Protein AF-A0A1G2G195-F1 (afdb_monomer_lite)

Organism: NCBI:txid1802112

Secondary structure (DSSP, 8-state):
----------GGGGGSTT---TT--S----SHHHHHH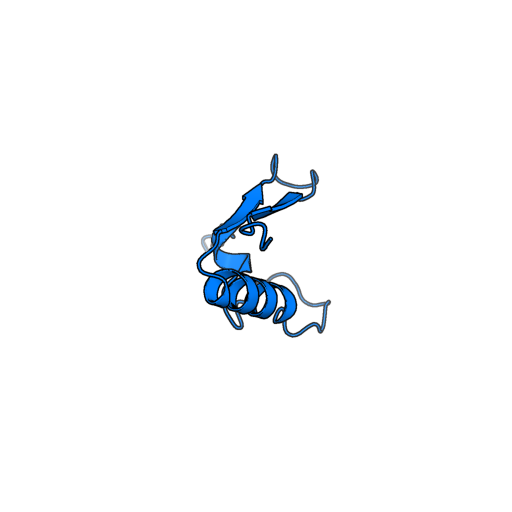HHHHHHTT-EEEEE--STTS--EEEEE-PPP-

Sequence (69 aa):
MLGRRHFEFSITDLYQQFRRDPTMTKNQGTRLVLYISKEIVFAHHDEIWAESEGPGKGSSFFVRLKKTR

Foldseek 3Di:
DDDDPPPPDDQVNLLDQQDDDPPDDDDPDSSCPNVVVVVVLVVQVWDKGKDAPDPPGDIDIDTDHDDDD

InterPro domains:
  IPR003594 Histidine kinase/HSP90-like ATPase domain [PF02518] (14-68)
  IPR036890 Histidine kinase/HSP90-like ATPase superfamily [G3DSA:3.30.565.10] (7-68)
  IPR036890 Histidine kinase/HSP90-like ATPase superfamily [SSF55874] (18-65)

Radius of gyration: 15.17 Å; chains: 1; bounding box: 26×26×62 Å

pLDDT: mean 70.63, std 18.06, range [32.94, 90.12]

Structure (mmCIF, N/CA/C/O backbone):
data_AF-A0A1G2G195-F1
#
_entry.id   AF-A0A1G2G195-F1
#
loop_
_atom_site.group_PDB
_atom_site.id
_atom_site.type_symbol
_atom_site.label_atom_id
_atom_site.label_alt_id
_atom_site.label_comp_id
_atom_site.label_asym_id
_atom_site.label_entity_id
_atom_site.label_seq_id
_atom_site.pdbx_PDB_ins_code
_atom_site.Cartn_x
_atom_site.Cartn_y
_atom_site.Cartn_z
_atom_site.occupancy
_atom_site.B_iso_or_equiv
_atom_site.auth_seq_id
_atom_site.auth_comp_id
_atom_site.auth_asym_id
_atom_site.auth_atom_id
_atom_site.pdbx_PDB_model_num
ATOM 1 N N . MET A 1 1 ? 1.791 -1.483 -40.057 1.00 34.41 1 MET A N 1
ATOM 2 C CA . MET A 1 1 ? 2.293 -0.629 -38.958 1.00 34.41 1 MET A CA 1
ATOM 3 C C . MET A 1 1 ? 1.611 -1.081 -37.673 1.00 34.41 1 MET A C 1
ATOM 5 O O . MET A 1 1 ? 0.423 -0.841 -37.519 1.00 34.41 1 MET A O 1
ATOM 9 N N . LEU A 1 2 ? 2.298 -1.854 -36.825 1.00 34.06 2 LEU A N 1
ATOM 10 C CA . LEU A 1 2 ? 1.701 -2.438 -35.620 1.00 34.06 2 LEU A CA 1
ATOM 11 C C . LEU A 1 2 ? 1.858 -1.440 -34.463 1.00 34.06 2 LEU A C 1
ATOM 13 O O . LEU A 1 2 ? 2.975 -1.188 -34.011 1.00 34.06 2 LEU A O 1
ATOM 17 N N . GLY A 1 3 ? 0.750 -0.830 -34.039 1.00 32.94 3 GLY A N 1
ATOM 18 C CA . GLY A 1 3 ? 0.722 0.107 -32.919 1.00 32.94 3 GLY A CA 1
ATOM 19 C C . GLY A 1 3 ? 1.230 -0.567 -31.647 1.00 32.94 3 GLY A C 1
ATOM 20 O O . GLY A 1 3 ? 0.675 -1.573 -31.200 1.00 32.94 3 GLY A O 1
ATOM 21 N N . ARG A 1 4 ? 2.309 -0.027 -31.075 1.00 35.28 4 ARG A N 1
ATOM 22 C CA . ARG A 1 4 ? 2.801 -0.422 -29.754 1.00 35.28 4 ARG A CA 1
ATOM 23 C C . ARG A 1 4 ? 1.706 -0.086 -28.744 1.00 35.28 4 ARG A C 1
ATOM 25 O O . ARG A 1 4 ? 1.493 1.080 -28.433 1.00 35.28 4 ARG A O 1
ATOM 32 N N . ARG A 1 5 ? 0.988 -1.103 -28.264 1.00 33.34 5 ARG A N 1
ATOM 33 C CA . ARG A 1 5 ? 0.073 -0.966 -27.127 1.00 33.34 5 ARG A CA 1
ATOM 34 C C . ARG A 1 5 ? 0.924 -0.682 -25.892 1.00 33.34 5 ARG A C 1
ATOM 36 O O . ARG A 1 5 ? 1.462 -1.608 -25.294 1.00 33.34 5 ARG A O 1
ATOM 43 N N . HIS A 1 6 ? 1.101 0.595 -25.569 1.00 37.75 6 HIS A N 1
ATOM 44 C CA . HIS A 1 6 ? 1.537 1.006 -24.242 1.00 37.75 6 HIS A CA 1
ATOM 45 C C . HIS A 1 6 ? 0.420 0.603 -23.277 1.00 37.75 6 HIS A C 1
ATOM 47 O O . HIS A 1 6 ? -0.658 1.190 -23.290 1.00 37.75 6 HIS A O 1
ATOM 53 N N . PHE A 1 7 ? 0.644 -0.460 -22.508 1.00 40.81 7 PHE A N 1
ATOM 54 C CA . PHE A 1 7 ? -0.173 -0.745 -21.338 1.00 40.81 7 PHE A CA 1
ATOM 55 C C . PHE A 1 7 ? 0.316 0.199 -20.243 1.00 40.81 7 PHE A C 1
ATOM 57 O O . PHE A 1 7 ? 1.389 -0.001 -19.681 1.00 40.81 7 PHE A O 1
ATOM 64 N N . GLU A 1 8 ? -0.420 1.280 -20.016 1.00 45.38 8 GLU A N 1
ATOM 65 C CA . GLU A 1 8 ? -0.174 2.173 -18.891 1.00 45.38 8 GLU A CA 1
ATOM 66 C C . GLU A 1 8 ? -0.620 1.442 -17.622 1.00 45.38 8 GLU A C 1
ATOM 68 O O . GLU A 1 8 ? -1.803 1.176 -17.421 1.00 45.38 8 GLU A O 1
ATOM 73 N N . PHE A 1 9 ? 0.349 0.993 -16.828 1.00 49.41 9 PHE A N 1
ATOM 74 C CA . PHE A 1 9 ? 0.091 0.275 -15.589 1.00 49.41 9 PHE A CA 1
ATOM 75 C C . PHE A 1 9 ? -0.144 1.295 -14.473 1.00 49.41 9 PHE A C 1
ATOM 77 O O . PHE A 1 9 ? 0.782 2.012 -14.087 1.00 49.41 9 PHE A O 1
ATOM 84 N N . SER A 1 10 ? -1.375 1.376 -13.965 1.00 59.84 10 SER A N 1
ATOM 85 C CA . SER A 1 10 ? -1.702 2.287 -12.870 1.00 59.84 10 SER A CA 1
ATOM 86 C C . SER A 1 10 ? -1.339 1.665 -11.524 1.00 59.84 10 SER A C 1
ATOM 88 O O . SER A 1 10 ? -1.476 0.461 -11.310 1.00 59.84 10 SER A O 1
ATOM 90 N N . ILE A 1 11 ? -0.949 2.499 -10.560 1.00 60.44 11 ILE A N 1
ATOM 91 C CA . ILE A 1 11 ? -0.758 2.093 -9.160 1.00 60.44 11 ILE A CA 1
ATOM 92 C C . ILE A 1 11 ? -2.014 1.401 -8.605 1.00 60.44 11 ILE A C 1
ATOM 94 O O . ILE A 1 11 ? -1.916 0.491 -7.783 1.00 60.44 11 ILE A O 1
ATOM 98 N N . THR A 1 12 ? -3.201 1.768 -9.085 1.00 62.75 12 THR A N 1
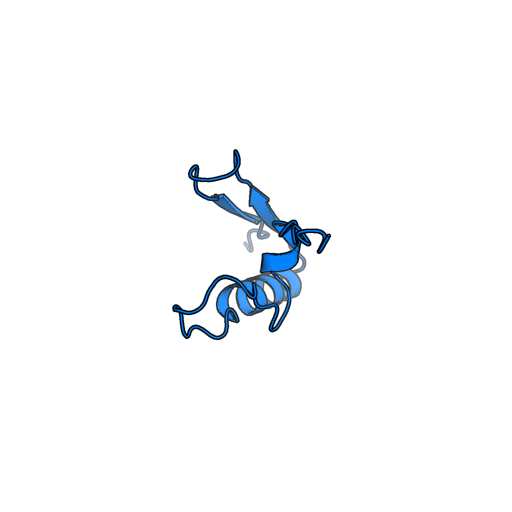ATOM 99 C CA . THR A 1 12 ? -4.460 1.126 -8.688 1.00 62.75 12 THR A CA 1
ATOM 100 C C . THR A 1 12 ? -4.530 -0.343 -9.121 1.00 62.75 12 THR A C 1
ATOM 102 O O . THR A 1 12 ? -5.125 -1.168 -8.424 1.00 62.75 12 THR A O 1
ATOM 105 N N . ASP A 1 13 ? -3.887 -0.702 -10.234 1.00 68.12 13 ASP A N 1
ATOM 106 C CA . ASP A 1 13 ? -3.874 -2.071 -10.756 1.00 68.12 13 ASP A CA 1
ATOM 107 C C . ASP A 1 13 ? -2.981 -3.012 -9.937 1.00 68.12 13 ASP A C 1
ATOM 109 O O . ASP A 1 13 ? -3.145 -4.231 -10.015 1.00 68.12 13 ASP A O 1
ATOM 113 N N . LEU A 1 14 ? -2.092 -2.469 -9.093 1.00 68.75 14 LEU A N 1
ATOM 114 C CA . LEU A 1 14 ? -1.239 -3.250 -8.192 1.00 68.75 14 LEU A CA 1
ATOM 115 C C . LEU A 1 14 ? -2.043 -4.090 -7.186 1.00 68.75 14 LEU A C 1
ATOM 117 O O . LEU A 1 14 ? -1.580 -5.147 -6.761 1.00 68.75 14 LEU A O 1
ATOM 121 N N . TYR A 1 15 ? -3.248 -3.648 -6.825 1.00 63.38 15 TYR A N 1
ATOM 122 C CA . TYR A 1 15 ? -4.093 -4.300 -5.822 1.00 63.38 15 TYR A CA 1
ATOM 123 C C . TYR A 1 15 ? -5.081 -5.321 -6.404 1.00 63.38 15 TYR A C 1
ATOM 125 O O . TYR A 1 15 ? -5.965 -5.792 -5.689 1.00 63.38 15 TYR A O 1
ATOM 133 N N . GLN A 1 16 ? -4.995 -5.638 -7.698 1.00 64.38 16 GLN A N 1
ATOM 134 C CA . GLN A 1 16 ? -5.905 -6.583 -8.345 1.00 64.38 16 GLN A CA 1
ATOM 135 C C . GLN A 1 16 ? -5.334 -8.001 -8.340 1.00 64.38 16 GLN A C 1
ATOM 137 O O . GLN A 1 16 ? -4.153 -8.229 -8.610 1.00 64.38 16 GLN A O 1
ATOM 142 N N . GLN A 1 17 ? -6.201 -8.980 -8.084 1.00 60.50 17 GLN A N 1
ATOM 143 C CA . GLN A 1 17 ? -5.831 -10.387 -8.145 1.00 60.50 17 GLN A CA 1
ATOM 144 C C . GLN A 1 17 ? -5.398 -10.753 -9.579 1.00 60.50 17 GLN A C 1
ATOM 146 O O . GLN A 1 17 ? -6.129 -10.525 -10.541 1.00 60.50 17 GLN A O 1
ATOM 151 N N . PHE A 1 18 ? -4.204 -11.332 -9.723 1.00 57.38 18 PHE A N 1
ATOM 152 C CA . PHE A 1 18 ? -3.696 -11.950 -10.959 1.00 57.38 18 PHE A CA 1
ATOM 153 C C . PHE A 1 18 ? -3.418 -11.049 -12.184 1.00 57.38 18 PHE A C 1
ATOM 155 O O . PHE A 1 18 ? -3.195 -11.580 -13.276 1.00 57.38 18 PHE A O 1
ATOM 162 N N . ARG A 1 19 ? -3.333 -9.717 -12.058 1.00 58.19 19 ARG A N 1
ATOM 163 C CA . ARG A 1 19 ? -2.874 -8.869 -13.180 1.00 58.19 19 ARG A CA 1
ATOM 164 C C . ARG A 1 19 ? -1.375 -9.075 -13.438 1.00 58.19 19 ARG A C 1
ATOM 166 O O . ARG A 1 19 ? -0.536 -8.850 -12.565 1.00 58.19 19 ARG A O 1
ATOM 173 N N . ARG A 1 20 ? -1.036 -9.511 -14.656 1.00 58.47 20 ARG A N 1
ATOM 174 C CA . ARG A 1 20 ? 0.343 -9.676 -15.140 1.00 58.47 20 ARG A CA 1
ATOM 175 C C . ARG A 1 20 ? 0.663 -8.570 -16.137 1.00 58.47 20 ARG A C 1
ATOM 177 O O . ARG A 1 20 ? -0.076 -8.397 -17.101 1.00 58.47 20 ARG A O 1
ATOM 184 N N . ASP A 1 21 ? 1.781 -7.884 -15.938 1.00 59.53 21 ASP A N 1
ATOM 185 C CA . ASP A 1 21 ? 2.400 -7.119 -17.016 1.00 59.53 21 ASP A CA 1
ATOM 186 C C . ASP A 1 21 ? 3.030 -8.123 -18.002 1.00 59.53 21 ASP A C 1
ATOM 188 O O . ASP A 1 21 ? 3.891 -8.911 -17.587 1.00 59.53 21 ASP A O 1
ATOM 192 N N . PRO A 1 22 ? 2.614 -8.148 -19.282 1.00 56.34 22 PRO A N 1
ATOM 193 C CA . PRO A 1 22 ? 3.152 -9.080 -20.271 1.00 56.34 22 PRO A CA 1
ATOM 194 C C . PRO A 1 22 ? 4.653 -8.884 -20.545 1.00 56.34 22 PRO A C 1
ATOM 196 O O . PRO A 1 22 ? 5.281 -9.768 -21.125 1.00 56.34 22 PRO A O 1
ATOM 199 N N . THR A 1 23 ? 5.242 -7.757 -20.134 1.00 58.12 23 THR A N 1
ATOM 200 C CA . THR A 1 23 ? 6.666 -7.445 -20.326 1.00 58.12 23 THR A CA 1
ATOM 201 C C . THR A 1 23 ? 7.569 -7.978 -19.206 1.00 58.12 23 THR A C 1
ATOM 203 O O . THR A 1 23 ? 8.783 -8.082 -19.390 1.00 58.12 23 THR A O 1
ATOM 206 N N . MET A 1 24 ? 7.008 -8.386 -18.060 1.00 55.25 24 MET A N 1
ATOM 207 C CA . MET A 1 24 ? 7.774 -8.870 -16.907 1.00 55.25 24 MET A CA 1
ATOM 208 C C . MET A 1 24 ? 7.863 -10.402 -16.883 1.00 55.25 24 MET A C 1
ATOM 210 O O . MET A 1 24 ? 7.058 -11.086 -16.256 1.00 55.25 24 MET A O 1
ATOM 214 N N . THR A 1 25 ? 8.882 -10.960 -17.536 1.00 54.47 25 THR A N 1
ATOM 215 C CA . THR A 1 25 ? 9.046 -12.416 -17.724 1.00 54.47 25 THR A CA 1
ATOM 216 C C . THR A 1 25 ? 9.773 -13.160 -16.595 1.00 54.47 25 THR A C 1
ATOM 218 O O . THR A 1 25 ? 9.885 -14.381 -16.680 1.00 54.47 25 THR A O 1
ATOM 221 N N . LYS A 1 26 ? 10.262 -12.499 -15.529 1.00 50.62 26 LYS A N 1
ATOM 222 C CA . LYS A 1 26 ? 11.226 -13.148 -14.606 1.00 50.62 26 LYS A CA 1
ATOM 223 C C . LYS A 1 26 ? 10.943 -13.214 -13.103 1.00 50.62 26 LYS A C 1
ATOM 225 O O . LYS A 1 26 ? 11.724 -13.861 -12.418 1.00 50.62 26 LYS A O 1
ATOM 230 N N . ASN A 1 27 ? 9.829 -12.700 -12.578 1.00 47.75 27 ASN A N 1
ATOM 231 C CA . ASN A 1 27 ? 9.563 -12.786 -11.131 1.00 47.75 27 ASN A CA 1
ATOM 232 C C . ASN A 1 27 ? 8.303 -13.616 -10.839 1.00 47.75 27 ASN A C 1
ATOM 234 O O . ASN A 1 27 ? 7.180 -13.123 -10.910 1.00 47.75 27 ASN A O 1
ATOM 238 N N . GLN A 1 28 ? 8.524 -14.891 -10.508 1.00 50.16 28 GLN A N 1
ATOM 239 C CA . GLN A 1 28 ? 7.544 -15.933 -10.161 1.00 50.16 28 GLN A CA 1
ATOM 240 C C . GLN A 1 28 ? 6.940 -15.735 -8.753 1.00 50.16 28 GLN A C 1
ATOM 242 O O . GLN A 1 28 ? 6.901 -16.651 -7.941 1.00 50.16 28 GLN A O 1
ATOM 247 N N . GLY A 1 29 ? 6.489 -14.526 -8.426 1.00 55.88 29 GLY A N 1
ATOM 248 C CA . GLY A 1 29 ? 5.602 -14.305 -7.284 1.00 55.88 29 GLY A CA 1
ATOM 249 C C . GLY A 1 29 ? 4.177 -14.167 -7.801 1.00 55.88 29 GLY A C 1
ATOM 250 O O . GLY A 1 29 ? 3.954 -13.447 -8.771 1.00 55.88 29 GLY A O 1
ATOM 251 N N . THR A 1 30 ? 3.184 -14.779 -7.156 1.00 56.88 30 THR A N 1
ATOM 252 C CA . THR A 1 30 ? 1.759 -14.695 -7.550 1.00 56.88 30 THR A CA 1
ATOM 253 C C . THR A 1 30 ? 1.176 -13.274 -7.484 1.00 56.88 30 THR A C 1
ATOM 255 O O . THR A 1 30 ? -0.013 -13.096 -7.732 1.00 56.88 30 THR A O 1
ATOM 258 N N . ARG A 1 31 ? 1.989 -12.266 -7.118 1.00 62.47 31 ARG A N 1
ATOM 259 C CA . ARG A 1 31 ? 1.604 -10.872 -6.829 1.00 62.47 31 ARG A CA 1
ATOM 260 C C . ARG A 1 31 ? 0.382 -10.778 -5.910 1.00 62.47 31 ARG A C 1
ATOM 262 O O . ARG A 1 31 ? -0.365 -9.812 -5.942 1.00 62.47 31 ARG A O 1
ATOM 269 N N . LEU A 1 32 ? 0.212 -11.787 -5.055 1.00 73.44 32 LEU A N 1
ATOM 270 C CA . LEU A 1 32 ? -0.924 -11.902 -4.151 1.00 73.44 32 LEU A CA 1
ATOM 271 C C . LEU A 1 32 ? -0.713 -11.095 -2.870 1.00 73.44 32 LEU A C 1
ATOM 27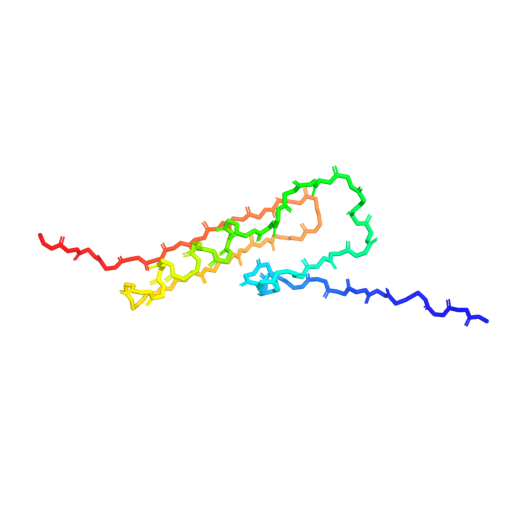3 O O . LEU A 1 32 ? -1.686 -10.761 -2.210 1.00 73.44 32 LEU A O 1
ATOM 277 N N . VAL A 1 33 ? 0.538 -10.759 -2.528 1.00 77.25 33 VAL A N 1
ATOM 278 C CA . VAL A 1 33 ? 0.857 -10.100 -1.254 1.00 77.25 33 VAL A CA 1
ATOM 279 C C . VAL A 1 33 ? 0.116 -8.775 -1.112 1.00 77.25 33 VAL A C 1
ATOM 281 O O . VAL A 1 33 ? -0.481 -8.526 -0.076 1.00 77.25 33 VAL A O 1
ATOM 284 N N . LEU A 1 34 ? 0.057 -7.977 -2.180 1.00 79.88 34 LEU A N 1
ATOM 285 C CA . LEU A 1 34 ? -0.550 -6.654 -2.130 1.00 79.88 34 LEU A CA 1
ATOM 286 C C . LEU A 1 34 ? -2.083 -6.713 -2.210 1.00 79.88 34 LEU A C 1
ATOM 288 O O . LEU A 1 34 ? -2.765 -5.907 -1.582 1.00 79.88 34 LEU A O 1
ATOM 292 N N . TYR A 1 35 ? -2.622 -7.721 -2.903 1.00 82.38 35 TYR A N 1
ATOM 293 C CA . TYR A 1 35 ? -4.043 -8.060 -2.831 1.00 82.38 35 TYR A CA 1
ATOM 294 C C . TYR A 1 35 ? -4.438 -8.451 -1.398 1.00 82.38 35 TYR A C 1
ATOM 296 O O . TYR A 1 35 ? -5.358 -7.869 -0.839 1.00 82.38 35 TYR A O 1
ATOM 304 N N . ILE A 1 36 ? -3.692 -9.361 -0.761 1.00 85.50 36 ILE A N 1
ATOM 305 C CA . ILE A 1 36 ? -3.936 -9.774 0.630 1.00 85.50 36 ILE A CA 1
ATOM 306 C C . ILE A 1 36 ? -3.822 -8.579 1.581 1.00 85.50 36 ILE A C 1
ATOM 308 O O . ILE A 1 36 ? -4.682 -8.409 2.438 1.00 85.50 36 ILE A O 1
ATOM 312 N N . SER A 1 37 ? -2.805 -7.724 1.424 1.00 86.56 37 SER A N 1
ATOM 313 C CA . SER A 1 37 ? -2.669 -6.504 2.229 1.00 86.56 37 SER A CA 1
ATOM 314 C C . SER A 1 37 ? -3.902 -5.608 2.121 1.00 86.56 37 SER A C 1
ATOM 316 O O . SER A 1 37 ? -4.375 -5.113 3.140 1.00 86.56 37 SER A O 1
ATOM 318 N N . LYS 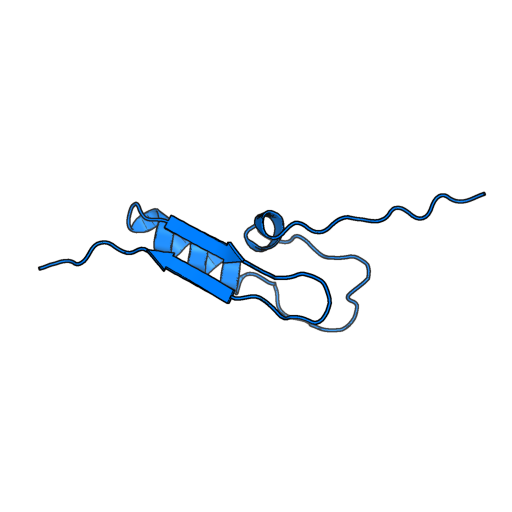A 1 38 ? -4.457 -5.437 0.914 1.00 85.25 38 LYS A N 1
ATOM 319 C CA . LYS A 1 38 ? -5.697 -4.680 0.720 1.00 85.25 38 LYS A CA 1
ATOM 320 C C . LYS A 1 38 ? -6.881 -5.326 1.432 1.00 85.25 38 LYS A C 1
ATOM 322 O O . LYS A 1 38 ? -7.590 -4.620 2.138 1.00 85.25 38 LYS A O 1
ATOM 327 N N . GLU A 1 39 ? -7.073 -6.635 1.287 1.00 89.00 39 GLU A N 1
ATOM 328 C CA . GLU A 1 39 ? -8.177 -7.342 1.952 1.00 89.00 39 GLU A CA 1
ATOM 329 C C . GLU A 1 39 ? -8.080 -7.236 3.483 1.00 89.00 39 GLU A C 1
ATOM 331 O O . GLU A 1 39 ? -9.082 -6.983 4.149 1.00 89.00 39 GLU A O 1
ATOM 336 N N . ILE A 1 40 ? -6.868 -7.336 4.046 1.00 89.62 40 ILE A N 1
ATOM 337 C CA . ILE A 1 40 ? -6.631 -7.136 5.483 1.00 89.62 40 ILE A CA 1
ATOM 338 C C . ILE A 1 40 ? -7.028 -5.717 5.899 1.00 89.62 40 ILE A C 1
ATOM 340 O O . ILE A 1 40 ? -7.770 -5.559 6.863 1.00 89.62 40 ILE A O 1
ATOM 344 N N . VAL A 1 41 ? -6.568 -4.682 5.193 1.00 89.38 41 VAL A N 1
ATOM 345 C CA . VAL A 1 41 ? -6.885 -3.284 5.538 1.00 89.38 41 VAL A CA 1
ATOM 346 C C . VAL A 1 41 ? -8.384 -2.999 5.393 1.00 89.38 41 VAL A C 1
ATOM 348 O O . VAL A 1 41 ? -8.981 -2.367 6.261 1.00 89.38 41 VAL A O 1
ATOM 351 N N . PHE A 1 42 ? -9.030 -3.529 4.354 1.00 85.94 42 PHE A N 1
ATOM 352 C CA . PHE A 1 42 ? -10.470 -3.372 4.143 1.00 85.94 42 PHE A CA 1
ATOM 353 C C . PHE A 1 42 ? -11.304 -4.057 5.226 1.00 85.94 42 PHE A C 1
ATOM 355 O O . PHE A 1 42 ? -12.312 -3.494 5.655 1.00 85.94 42 PHE A O 1
ATOM 362 N N . ALA A 1 43 ? -10.867 -5.215 5.727 1.00 88.31 43 ALA A N 1
ATOM 363 C CA . ALA A 1 43 ? -11.509 -5.876 6.862 1.00 88.31 43 ALA A CA 1
ATOM 364 C C . ALA A 1 43 ? -11.475 -5.027 8.150 1.00 88.31 43 ALA A C 1
ATOM 366 O O . ALA A 1 43 ? -12.320 -5.210 9.022 1.00 88.31 43 ALA A O 1
ATOM 367 N N . HIS A 1 44 ? -10.546 -4.070 8.253 1.00 86.94 44 HIS A N 1
ATOM 368 C CA . HIS A 1 44 ? -10.472 -3.103 9.354 1.00 86.94 44 HIS A CA 1
ATOM 369 C C . HIS A 1 44 ? -11.237 -1.789 9.064 1.00 86.94 44 HIS A C 1
ATOM 371 O O . HIS A 1 44 ? -11.191 -0.865 9.871 1.00 86.94 44 HIS A O 1
ATOM 377 N N . HIS A 1 45 ? -12.008 -1.719 7.967 1.00 74.69 45 HIS A N 1
ATOM 378 C CA . HIS A 1 45 ? -12.766 -0.538 7.513 1.00 74.69 45 HIS A CA 1
ATOM 379 C C . HIS A 1 45 ? -11.900 0.704 7.255 1.00 74.69 45 HIS A C 1
ATOM 381 O O . HIS A 1 45 ? -12.262 1.819 7.641 1.00 74.69 45 HIS A O 1
ATOM 387 N N . ASP A 1 46 ? -10.764 0.488 6.602 1.00 85.06 46 ASP A N 1
ATOM 388 C CA . ASP A 1 46 ? -9.657 1.435 6.552 1.00 85.06 46 ASP A CA 1
ATOM 389 C C . ASP A 1 46 ? -9.062 1.576 5.128 1.00 85.06 46 ASP A C 1
ATOM 391 O O . ASP A 1 46 ? -9.526 0.941 4.177 1.00 85.06 46 ASP A O 1
ATOM 395 N N . GLU A 1 47 ? -8.058 2.448 4.951 1.00 87.25 47 GLU A N 1
ATOM 396 C CA . GLU A 1 47 ? -7.541 2.862 3.631 1.00 87.25 47 GLU A CA 1
ATOM 397 C C . GLU A 1 47 ? -6.116 2.359 3.335 1.00 87.25 47 GLU A C 1
ATOM 399 O O . GLU A 1 47 ? -5.241 2.355 4.204 1.00 87.25 47 GLU A O 1
ATOM 404 N N . ILE A 1 48 ? -5.862 2.009 2.067 1.00 87.56 48 ILE A N 1
ATOM 405 C CA . ILE A 1 48 ? -4.551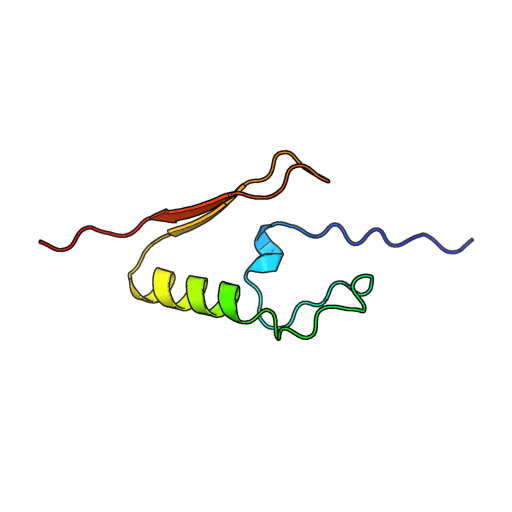 1.619 1.524 1.00 87.56 48 ILE A CA 1
ATOM 406 C C . ILE A 1 48 ? -4.326 2.286 0.162 1.00 87.56 48 ILE A C 1
ATOM 408 O O . ILE A 1 48 ? -5.223 2.295 -0.682 1.00 87.56 48 ILE A O 1
ATOM 412 N N . TRP A 1 49 ? -3.139 2.847 -0.067 1.00 87.06 49 TRP A N 1
ATOM 413 C CA . TRP A 1 49 ? -2.775 3.477 -1.340 1.00 87.06 49 TRP A CA 1
ATOM 414 C C . TRP A 1 49 ? -1.262 3.441 -1.573 1.00 87.06 49 TRP A C 1
ATOM 416 O O . TRP A 1 49 ? -0.490 2.991 -0.726 1.00 87.06 49 TRP A O 1
ATOM 426 N N . ALA A 1 50 ? -0.832 3.868 -2.758 1.00 86.69 50 ALA A N 1
ATOM 427 C CA . ALA A 1 50 ? 0.579 4.013 -3.085 1.00 86.69 50 ALA A CA 1
ATOM 428 C C . ALA A 1 50 ? 0.822 5.269 -3.922 1.00 86.69 50 ALA A C 1
ATOM 430 O O . ALA A 1 50 ? -0.061 5.733 -4.642 1.00 86.69 50 ALA A O 1
ATOM 431 N N . GLU A 1 51 ? 2.032 5.800 -3.819 1.00 87.19 51 GLU A N 1
ATOM 432 C CA . GLU A 1 51 ? 2.484 6.999 -4.519 1.00 87.19 51 GLU A CA 1
ATOM 433 C C . GLU A 1 51 ? 3.837 6.723 -5.177 1.00 87.19 51 GLU A C 1
ATOM 435 O O . GLU A 1 51 ? 4.656 5.950 -4.673 1.00 87.19 51 GLU A O 1
ATOM 440 N N . SER A 1 52 ? 4.077 7.339 -6.331 1.00 86.19 52 SER A N 1
ATOM 441 C CA . SER A 1 52 ? 5.345 7.258 -7.051 1.00 86.19 52 SER A CA 1
ATOM 442 C C . SER A 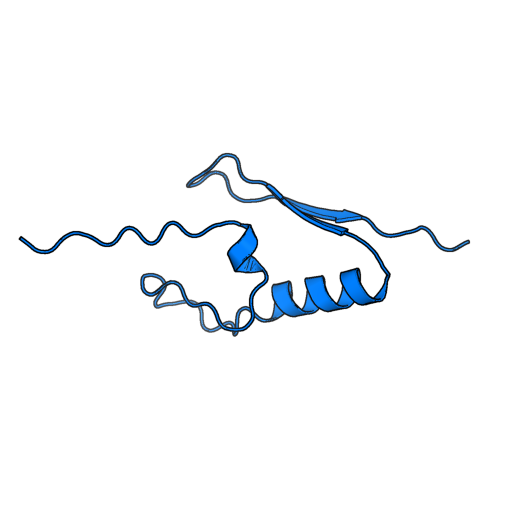1 52 ? 5.561 8.542 -7.839 1.00 86.19 52 SER A C 1
ATOM 444 O O . SER A 1 52 ? 4.639 9.032 -8.485 1.00 86.19 52 SER A O 1
ATOM 446 N N . GLU A 1 53 ? 6.793 9.049 -7.836 1.00 89.25 53 GLU A N 1
ATOM 447 C CA . GLU A 1 53 ? 7.208 10.175 -8.685 1.00 89.25 53 GLU A CA 1
ATOM 448 C C . GLU A 1 53 ? 7.392 9.774 -10.162 1.00 89.25 53 GLU A C 1
ATOM 450 O O . GLU A 1 53 ? 7.715 10.614 -11.001 1.00 89.25 53 GLU A O 1
ATOM 455 N N . GLY A 1 54 ? 7.215 8.490 -10.493 1.00 82.88 54 GLY A N 1
ATOM 456 C CA . GLY A 1 54 ? 7.297 7.971 -11.854 1.00 82.88 54 GLY A CA 1
ATOM 457 C C . GLY A 1 54 ? 8.429 6.958 -12.077 1.00 82.88 54 GLY A C 1
ATOM 458 O O . GLY A 1 54 ? 9.028 6.435 -11.130 1.00 82.88 54 GLY A O 1
ATOM 459 N N . PRO A 1 55 ? 8.721 6.624 -13.348 1.00 83.56 55 PRO A N 1
ATOM 460 C CA . PRO A 1 55 ? 9.639 5.545 -13.703 1.00 83.56 55 PRO A CA 1
ATOM 461 C C . PRO A 1 55 ? 11.032 5.691 -13.075 1.00 83.56 55 PRO A C 1
ATOM 463 O O . PRO A 1 55 ? 11.659 6.745 -13.141 1.00 83.56 55 PRO A O 1
ATOM 466 N N . GLY A 1 56 ? 11.535 4.610 -12.474 1.00 86.25 56 GLY A N 1
ATOM 467 C CA . GLY A 1 56 ? 12.866 4.569 -11.854 1.00 86.25 56 GLY A CA 1
ATOM 468 C C . GLY A 1 56 ? 12.981 5.261 -10.488 1.00 86.25 56 GLY A C 1
ATOM 469 O O . GLY A 1 56 ? 14.049 5.202 -9.887 1.00 86.25 56 GLY A O 1
ATOM 470 N N . LYS A 1 57 ? 11.905 5.876 -9.973 1.00 90.12 57 LYS A N 1
ATOM 471 C CA . LYS A 1 57 ? 11.883 6.563 -8.666 1.00 90.12 57 LYS A CA 1
ATOM 472 C C . LYS A 1 57 ? 11.408 5.689 -7.502 1.00 90.12 57 LYS A C 1
ATOM 474 O O . LYS A 1 57 ? 11.483 6.105 -6.353 1.00 90.12 57 LYS A O 1
ATOM 479 N N . GLY A 1 58 ? 10.958 4.467 -7.789 1.00 83.56 58 GLY A N 1
ATOM 480 C CA . GLY A 1 58 ? 10.362 3.581 -6.789 1.00 83.56 58 GLY A CA 1
ATOM 481 C C . GLY A 1 58 ? 8.935 3.996 -6.422 1.00 83.56 58 GLY A C 1
ATOM 482 O O . GLY A 1 58 ? 8.326 4.840 -7.083 1.00 83.56 58 GLY A O 1
ATOM 483 N N . SER A 1 59 ? 8.373 3.363 -5.396 1.00 86.12 59 SER A N 1
ATOM 484 C CA . SER A 1 59 ? 7.017 3.647 -4.916 1.00 86.12 59 SER A CA 1
ATOM 485 C C . SER A 1 59 ? 6.963 3.560 -3.396 1.00 86.12 59 SER A C 1
ATOM 487 O O . SER A 1 59 ? 7.605 2.691 -2.804 1.00 86.12 59 SER A O 1
ATOM 489 N N . SER A 1 60 ? 6.163 4.431 -2.791 1.00 89.81 60 SER A N 1
ATOM 490 C CA . SER A 1 60 ? 5.844 4.429 -1.364 1.00 89.81 60 SER A CA 1
ATOM 491 C C . SER A 1 60 ? 4.435 3.882 -1.168 1.00 89.81 60 SER A C 1
ATOM 493 O O . SER A 1 60 ? 3.518 4.263 -1.893 1.00 89.81 60 SER A O 1
ATOM 495 N N . PHE A 1 61 ? 4.263 2.983 -0.201 1.00 88.00 61 PHE A N 1
ATOM 496 C CA . PHE A 1 61 ? 2.984 2.346 0.111 1.00 88.00 61 PHE A CA 1
ATOM 497 C C . PHE A 1 61 ? 2.529 2.782 1.494 1.00 88.00 61 PHE A C 1
ATOM 499 O O . PHE A 1 61 ? 3.317 2.770 2.441 1.00 88.00 61 PHE A O 1
ATOM 506 N N . PHE A 1 62 ? 1.255 3.131 1.609 1.00 89.81 62 PHE A N 1
ATOM 507 C CA . PHE A 1 62 ? 0.683 3.679 2.826 1.00 89.81 62 PHE A CA 1
ATOM 508 C C . PHE A 1 62 ? -0.558 2.895 3.230 1.00 89.81 62 PHE A C 1
ATOM 510 O O . PHE A 1 62 ? -1.365 2.490 2.392 1.00 89.81 62 PHE A O 1
ATOM 517 N N . VAL A 1 63 ? -0.711 2.717 4.538 1.00 89.12 63 VAL A N 1
ATOM 518 C CA . VAL A 1 63 ? -1.912 2.171 5.167 1.00 89.12 63 VAL A CA 1
ATOM 519 C C . VAL A 1 63 ? -2.342 3.123 6.270 1.00 89.12 63 VAL A C 1
ATOM 521 O O . VAL A 1 63 ? -1.509 3.648 7.011 1.00 89.12 63 VAL A O 1
ATOM 524 N N . ARG A 1 64 ? -3.645 3.350 6.391 1.00 89.25 64 ARG A N 1
ATOM 525 C CA . ARG A 1 64 ? -4.226 4.111 7.492 1.00 89.25 64 ARG A CA 1
ATOM 526 C C . ARG A 1 64 ? -5.116 3.172 8.270 1.00 89.25 64 ARG A C 1
ATOM 528 O O . ARG A 1 64 ? -6.094 2.714 7.709 1.00 89.25 64 ARG A O 1
ATOM 535 N N . LEU A 1 65 ? -4.767 2.907 9.526 1.00 89.31 65 LEU A N 1
ATOM 536 C CA . LEU A 1 65 ? -5.539 2.036 10.406 1.00 89.31 65 LEU A CA 1
ATOM 537 C C . LEU A 1 65 ? -6.086 2.817 11.599 1.00 89.31 65 LEU A C 1
ATOM 539 O O . LEU A 1 65 ? -5.397 3.687 12.145 1.00 89.31 65 LEU A O 1
ATOM 543 N N . LYS A 1 66 ? -7.295 2.485 12.054 1.00 86.50 66 LYS A N 1
ATOM 544 C CA . LYS A 1 66 ? -7.820 3.018 13.315 1.00 86.50 66 LYS A CA 1
ATOM 545 C C . LYS A 1 66 ? -7.034 2.462 14.495 1.00 86.50 66 LYS A C 1
ATOM 547 O O . LYS A 1 66 ? -6.863 1.256 14.659 1.00 86.50 66 LYS A O 1
ATOM 552 N N . LYS A 1 67 ? -6.600 3.358 15.381 1.00 83.62 67 LYS A N 1
ATOM 553 C CA . LYS A 1 67 ? -6.003 2.962 16.654 1.00 83.62 67 LYS A CA 1
ATOM 554 C C . LYS A 1 67 ? -7.095 2.388 17.556 1.00 83.62 67 LYS A C 1
ATOM 556 O O . LYS A 1 67 ? -8.011 3.108 17.950 1.00 83.62 67 LYS A O 1
ATOM 561 N N . THR A 1 68 ? -6.975 1.111 17.900 1.00 81.75 68 THR A N 1
ATOM 562 C CA . THR A 1 68 ? -7.784 0.518 18.973 1.00 81.75 68 THR A CA 1
ATOM 563 C C . THR A 1 68 ? -7.176 0.917 20.323 1.00 81.75 68 THR A C 1
ATOM 565 O O . THR A 1 68 ? -5.957 1.088 20.417 1.00 81.75 68 THR A O 1
ATOM 568 N N . ARG A 1 69 ? -8.031 1.181 21.318 1.00 70.12 69 ARG A N 1
ATOM 569 C CA . ARG A 1 69 ? -7.626 1.569 22.679 1.00 70.12 69 ARG A CA 1
ATOM 570 C C . ARG A 1 69 ? -6.908 0.445 23.409 1.00 70.12 69 ARG A C 1
ATOM 572 O O . ARG A 1 69 ? -7.304 -0.719 23.196 1.00 70.12 69 ARG A O 1
#